Protein AF-A0A6H1ZY19-F1 (afdb_monomer)

Nearest PDB structures (foldseek):
  5me8-assembly1_B  TM=3.825E-01  e=5.882E+00  Homo sapiens
  8aku-assembly1_0  TM=2.563E-01  e=3.081E+00  Synechocystis sp. PCC 6803

Solvent-accessible surface area (backbone atoms only — not comparable to full-atom values): 7178 Å² total; per-residue (Å²): 122,68,69,66,56,52,51,56,53,52,51,54,50,52,49,52,53,50,48,57,52,29,50,58,49,22,52,53,47,52,50,50,55,58,72,64,64,77,73,72,78,91,58,53,74,72,55,44,51,64,64,46,46,61,50,52,49,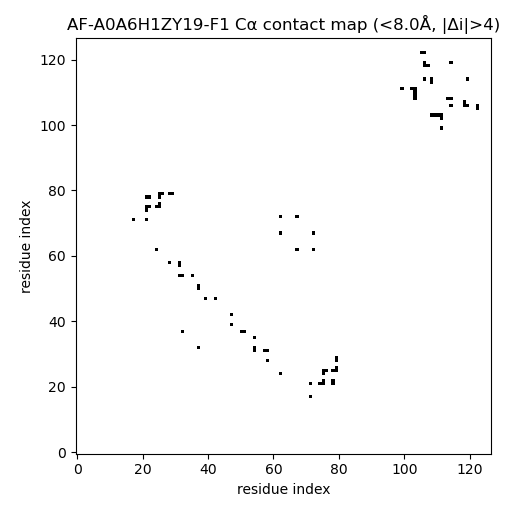52,49,52,48,52,44,59,76,70,66,58,50,73,68,50,48,55,51,18,50,51,52,40,50,53,52,52,51,52,53,50,49,53,52,51,53,53,51,49,51,52,48,52,53,49,50,16,62,69,50,72,38,99,44,70,89,67,68,45,73,67,39,51,50,56,56,65,74,75,108

Mean predicted aligned error: 10.55 Å

pLDDT: mean 83.46, std 9.25, range [50.84, 95.12]

Radius of gyration: 24.4 Å; Cα contacts (8 Å, |Δi|>4): 45; chains: 1; bounding box: 51×48×62 Å

Structure (mmCIF, N/CA/C/O backbone):
data_AF-A0A6H1ZY19-F1
#
_entry.id   AF-A0A6H1ZY19-F1
#
loop_
_atom_site.group_PDB
_atom_site.id
_atom_site.type_symbol
_atom_site.label_atom_id
_atom_site.label_alt_id
_atom_site.label_comp_id
_atom_site.label_asym_id
_atom_site.label_entity_id
_atom_site.label_seq_id
_atom_site.pdbx_PDB_ins_code
_atom_site.Cartn_x
_atom_site.Cartn_y
_atom_site.Cartn_z
_atom_site.occupancy
_atom_site.B_iso_or_equiv
_atom_site.auth_seq_id
_atom_site.auth_comp_id
_atom_site.auth_asym_id
_atom_site.auth_atom_id
_atom_site.pdbx_PDB_model_num
ATOM 1 N N . MET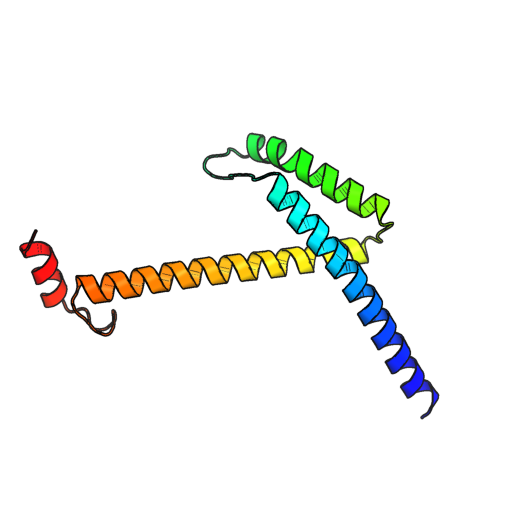 A 1 1 ? -20.012 -28.611 25.587 1.00 53.38 1 MET A N 1
ATOM 2 C CA . MET A 1 1 ? -19.609 -28.283 24.193 1.00 53.38 1 MET A CA 1
ATOM 3 C C . MET A 1 1 ? -20.359 -27.103 23.546 1.00 53.38 1 MET A C 1
ATOM 5 O O . MET A 1 1 ? -19.882 -26.618 22.527 1.00 53.38 1 MET A O 1
ATOM 9 N N . SER A 1 2 ? -21.474 -26.599 24.101 1.00 57.50 2 SER A N 1
ATOM 10 C CA . SER A 1 2 ? -22.255 -25.493 23.498 1.00 57.50 2 SER A CA 1
ATOM 11 C C . SER A 1 2 ? -21.608 -24.098 23.658 1.00 57.50 2 SER A C 1
ATOM 13 O O . SER A 1 2 ? -21.538 -23.324 22.707 1.00 57.50 2 SER A O 1
ATOM 15 N N . IL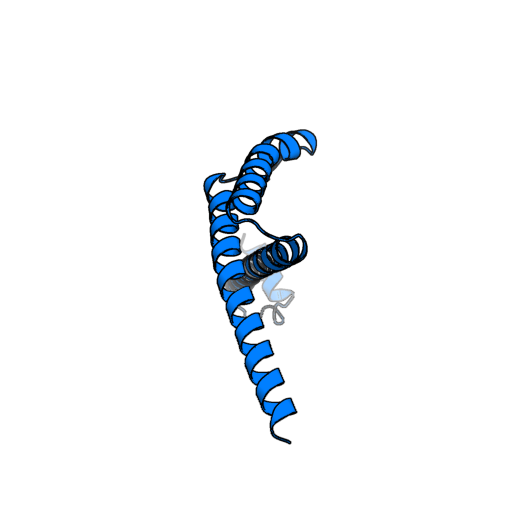E A 1 3 ? -21.012 -23.813 24.821 1.00 61.06 3 ILE A N 1
ATOM 16 C CA . ILE A 1 3 ? -20.443 -22.489 25.154 1.00 61.06 3 ILE A CA 1
ATOM 17 C C . ILE A 1 3 ? -19.227 -22.137 24.273 1.00 61.06 3 ILE A C 1
ATOM 19 O O . ILE A 1 3 ? -19.112 -21.026 23.764 1.00 61.06 3 ILE A O 1
ATOM 23 N N . ILE A 1 4 ? -18.356 -23.116 24.004 1.00 62.88 4 ILE A N 1
ATOM 24 C CA . ILE A 1 4 ? -17.133 -22.928 23.201 1.00 62.88 4 ILE A CA 1
ATOM 25 C C . ILE A 1 4 ? -17.464 -22.620 21.728 1.00 62.88 4 ILE A C 1
ATOM 27 O O . ILE A 1 4 ? -16.775 -21.826 21.087 1.00 62.88 4 ILE A O 1
ATOM 31 N N . LYS A 1 5 ? -18.535 -23.212 21.179 1.00 62.59 5 LYS A N 1
ATOM 32 C CA . LYS A 1 5 ? -18.974 -22.941 19.798 1.00 62.59 5 LYS A CA 1
ATOM 33 C C . LYS A 1 5 ? -19.579 -21.539 19.651 1.00 62.59 5 LYS A C 1
ATOM 35 O O . LYS A 1 5 ? -19.366 -20.904 18.619 1.00 62.59 5 LYS A O 1
ATOM 40 N N . ASN A 1 6 ? -20.267 -21.042 20.679 1.00 62.91 6 ASN A N 1
ATOM 41 C CA . ASN A 1 6 ? -20.845 -19.697 20.671 1.00 62.91 6 ASN A CA 1
ATOM 42 C C . ASN A 1 6 ? -19.773 -18.599 20.767 1.00 62.91 6 ASN A C 1
ATOM 44 O O . ASN A 1 6 ? -19.852 -17.631 20.011 1.00 62.91 6 ASN A O 1
ATOM 48 N N . ASN A 1 7 ? -18.725 -18.790 21.579 1.00 64.75 7 ASN A N 1
ATOM 49 C CA . ASN A 1 7 ? -17.607 -17.837 21.660 1.00 64.75 7 ASN A CA 1
ATOM 50 C C . ASN A 1 7 ? -16.842 -17.706 20.336 1.00 64.75 7 ASN A C 1
ATOM 52 O O . ASN A 1 7 ? -16.645 -16.593 19.857 1.00 64.75 7 ASN A O 1
ATOM 56 N N . LYS A 1 8 ? -16.522 -18.822 19.664 1.00 69.75 8 LYS A N 1
ATOM 57 C CA . LYS A 1 8 ? -15.834 -18.780 18.357 1.00 69.75 8 LYS A CA 1
ATOM 58 C C . LYS A 1 8 ? -16.627 -18.039 17.275 1.00 69.75 8 LYS A C 1
ATOM 60 O O . LYS A 1 8 ? -16.046 -17.414 16.389 1.00 69.75 8 LYS A O 1
ATOM 65 N N . LYS A 1 9 ? -17.961 -18.121 17.307 1.00 70.19 9 LYS A N 1
ATOM 66 C CA . LYS A 1 9 ? -18.827 -17.423 16.343 1.00 70.19 9 LYS A CA 1
ATOM 67 C C . LYS A 1 9 ? -18.897 -15.920 16.636 1.00 70.19 9 LYS A C 1
ATOM 69 O O . LYS A 1 9 ? -18.866 -15.129 15.697 1.00 70.19 9 LYS A O 1
ATOM 74 N N . ALA A 1 10 ? -18.950 -15.536 17.912 1.00 66.31 10 ALA A N 1
ATOM 75 C CA . ALA A 1 10 ? -18.918 -14.139 18.338 1.00 66.31 10 ALA A CA 1
ATOM 76 C C . ALA A 1 10 ? -17.574 -13.469 18.004 1.00 66.31 10 ALA A C 1
ATOM 78 O O . ALA A 1 10 ? -17.569 -12.403 17.394 1.00 66.31 10 ALA A O 1
ATOM 79 N N . GLU A 1 11 ? -16.451 -14.134 18.287 1.00 68.25 11 GLU A N 1
ATOM 80 C CA . GLU A 1 11 ? -15.109 -13.657 17.924 1.00 68.25 11 GLU A CA 1
ATOM 81 C C . GLU A 1 11 ? -14.981 -13.431 16.416 1.00 68.25 11 GLU A C 1
ATOM 83 O O . GLU A 1 11 ? -14.612 -12.344 15.984 1.00 68.25 11 GLU A O 1
ATOM 88 N N . LYS A 1 12 ? -15.385 -14.410 15.596 1.00 76.19 12 LYS A N 1
ATOM 89 C CA . LYS A 1 12 ? -15.322 -14.294 14.131 1.00 76.19 12 LYS A CA 1
ATOM 90 C C . LYS A 1 12 ? -16.160 -13.128 13.592 1.00 76.19 12 LYS A C 1
ATOM 92 O O . LYS A 1 12 ? -15.778 -12.502 12.605 1.00 76.19 12 LYS A O 1
ATOM 97 N N . ASN A 1 13 ? -17.300 -12.836 14.217 1.00 75.69 13 ASN A N 1
ATOM 98 C CA . ASN A 1 13 ? -18.144 -11.706 13.834 1.00 75.69 13 ASN A CA 1
ATOM 99 C C . ASN A 1 13 ? -17.520 -10.362 14.234 1.00 75.69 13 ASN A C 1
ATOM 101 O O . ASN A 1 13 ? -17.570 -9.421 13.446 1.00 75.69 13 ASN A O 1
ATOM 105 N N . LEU A 1 14 ? -16.896 -10.287 15.412 1.00 74.25 14 LEU A N 1
ATOM 106 C CA . LEU A 1 14 ? -16.165 -9.102 15.866 1.00 74.25 14 LEU A CA 1
ATOM 107 C C . LEU A 1 14 ? -14.956 -8.813 14.972 1.00 74.25 14 LEU A C 1
ATOM 109 O O . LEU A 1 14 ? -14.747 -7.664 14.589 1.00 74.25 14 LEU A O 1
ATOM 113 N N . THR A 1 15 ? -14.211 -9.848 14.568 1.00 78.31 15 THR A N 1
ATOM 114 C CA . THR A 1 15 ? -13.105 -9.703 13.613 1.00 78.31 15 THR A CA 1
ATOM 115 C C . THR A 1 15 ? -13.609 -9.163 12.280 1.00 78.31 15 THR A C 1
ATOM 117 O O . THR A 1 15 ? -13.130 -8.132 11.835 1.00 78.31 15 THR A O 1
ATOM 120 N N . LYS A 1 16 ? -14.660 -9.755 11.697 1.00 83.12 16 LYS A N 1
ATOM 121 C CA . LYS A 1 16 ? -15.237 -9.267 10.432 1.00 83.12 16 LYS A CA 1
ATOM 122 C C . LYS A 1 16 ? -15.742 -7.825 10.506 1.00 83.12 16 LYS A C 1
ATOM 124 O O . LYS A 1 16 ? -15.610 -7.083 9.537 1.00 83.12 16 LYS A O 1
ATOM 129 N N . ALA A 1 17 ? -16.348 -7.434 11.626 1.00 80.75 17 ALA A N 1
ATOM 130 C CA . ALA A 1 17 ? -16.816 -6.066 11.825 1.00 80.75 17 ALA A CA 1
ATOM 131 C C . ALA A 1 17 ? -15.643 -5.077 11.903 1.00 80.75 17 ALA A C 1
ATOM 133 O O . ALA A 1 17 ? -15.692 -4.018 11.276 1.00 80.75 17 ALA A O 1
ATOM 134 N N . ARG A 1 18 ? -14.573 -5.447 12.619 1.00 80.50 18 ARG A N 1
ATOM 135 C CA . ARG A 1 18 ? -13.332 -4.669 12.680 1.00 80.50 18 ARG A CA 1
ATOM 136 C C . ARG A 1 18 ? -12.675 -4.564 11.307 1.00 80.50 18 ARG A C 1
ATOM 138 O O . ARG A 1 18 ? -12.308 -3.462 10.915 1.00 80.50 18 ARG A O 1
ATOM 145 N N . ASP A 1 19 ? -12.577 -5.672 10.578 1.00 85.38 19 ASP A N 1
ATOM 146 C CA . ASP A 1 19 ? -11.945 -5.723 9.260 1.00 85.38 19 ASP A CA 1
ATOM 147 C C . ASP A 1 19 ? -12.693 -4.813 8.282 1.00 85.38 19 ASP A C 1
ATOM 149 O O . ASP A 1 19 ? -12.087 -3.922 7.701 1.00 85.38 19 ASP A O 1
ATOM 153 N N . LYS A 1 20 ? -14.028 -4.921 8.208 1.00 88.12 20 LYS A N 1
ATOM 154 C CA . LYS A 1 20 ? -14.854 -4.060 7.346 1.00 88.12 20 LYS A CA 1
ATOM 155 C C . LYS A 1 20 ? -14.716 -2.572 7.690 1.00 88.12 20 LYS A C 1
ATOM 157 O O . LYS A 1 20 ? -14.677 -1.728 6.796 1.00 88.12 20 LYS A O 1
ATOM 162 N N . LYS A 1 21 ? -14.653 -2.236 8.984 1.00 88.44 21 LYS A N 1
ATOM 163 C CA . LYS A 1 21 ? -14.442 -0.854 9.442 1.00 88.44 21 LYS A CA 1
ATOM 164 C C . LYS A 1 21 ? -13.067 -0.341 9.004 1.00 88.44 21 LYS A C 1
ATOM 166 O O . LYS A 1 21 ? -12.978 0.732 8.415 1.00 88.44 21 LYS A O 1
ATOM 171 N N . CYS A 1 22 ? -12.013 -1.105 9.278 1.00 89.12 22 CYS A N 1
ATOM 172 C CA . CYS A 1 22 ? -10.636 -0.705 8.987 1.00 89.12 22 CYS A CA 1
ATOM 173 C C . CYS A 1 22 ? -10.334 -0.697 7.484 1.00 89.12 22 CYS A C 1
ATOM 175 O O . CYS A 1 22 ? -9.566 0.143 7.036 1.00 89.12 22 CYS A O 1
ATOM 177 N N . GLU A 1 23 ? -10.975 -1.562 6.698 1.00 90.75 23 GLU A N 1
ATOM 178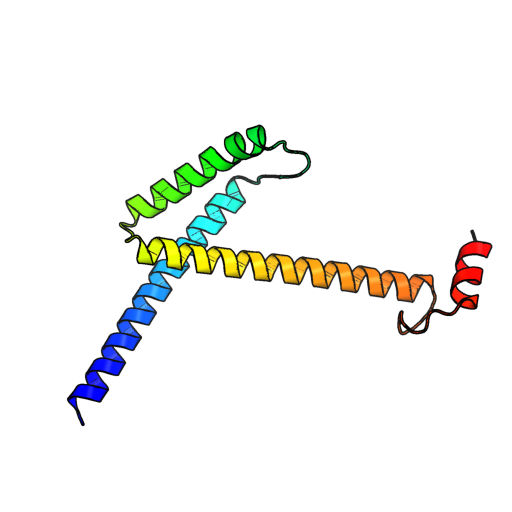 C CA . GLU A 1 23 ? -10.891 -1.564 5.236 1.00 90.75 23 GLU A CA 1
ATOM 179 C C . GLU A 1 23 ? -11.437 -0.258 4.646 1.00 90.75 23 GLU A C 1
ATOM 181 O O . GLU A 1 23 ? -10.750 0.395 3.864 1.00 90.75 23 GLU A O 1
ATOM 186 N N . SER A 1 24 ? -12.626 0.179 5.081 1.00 91.81 24 SER A N 1
ATOM 187 C CA . SER A 1 24 ? -13.198 1.467 4.657 1.00 91.81 24 SER A CA 1
ATOM 188 C C . SER A 1 24 ? -12.265 2.633 4.991 1.00 91.81 24 SER A C 1
ATOM 190 O O . SER A 1 24 ? -12.079 3.539 4.186 1.00 91.81 24 SER A O 1
ATOM 192 N N . ILE A 1 25 ? -11.647 2.603 6.172 1.00 93.38 25 ILE A N 1
ATOM 193 C CA . ILE A 1 25 ? -10.719 3.651 6.607 1.00 93.38 25 ILE A CA 1
ATOM 194 C C . ILE A 1 25 ? -9.428 3.607 5.793 1.00 93.38 25 ILE A C 1
ATOM 196 O O . ILE A 1 25 ? -8.941 4.652 5.374 1.00 93.38 25 ILE A O 1
ATOM 200 N N . ALA A 1 26 ? -8.883 2.419 5.536 1.00 93.19 26 ALA A N 1
ATOM 201 C CA . ALA A 1 26 ? -7.702 2.248 4.702 1.00 93.19 26 ALA A CA 1
ATOM 202 C C . ALA A 1 26 ? -7.942 2.784 3.282 1.00 93.19 26 ALA A C 1
ATOM 204 O O . ALA A 1 26 ? -7.087 3.483 2.742 1.00 93.19 26 ALA A O 1
ATOM 205 N N . GLN A 1 27 ? -9.123 2.542 2.706 1.00 93.50 27 GLN A N 1
ATOM 206 C CA . GLN A 1 27 ? -9.518 3.123 1.420 1.00 93.50 27 GLN A CA 1
ATOM 207 C C . GLN A 1 27 ? -9.559 4.656 1.471 1.00 93.50 27 GLN A C 1
ATOM 209 O O . GLN A 1 27 ? -9.013 5.309 0.582 1.00 93.50 27 GLN A O 1
ATOM 214 N N . GLU A 1 28 ? -10.152 5.245 2.514 1.00 94.56 28 GLU A N 1
ATOM 215 C CA . GLU A 1 28 ? -10.172 6.703 2.705 1.00 94.56 28 GLU A CA 1
ATOM 216 C C . GLU A 1 28 ? -8.745 7.275 2.845 1.00 94.56 28 GLU A C 1
ATOM 218 O O . GLU A 1 28 ? -8.431 8.294 2.229 1.00 94.56 28 GLU A O 1
ATOM 223 N N . ILE A 1 29 ? -7.848 6.590 3.564 1.00 93.50 29 ILE A N 1
ATOM 224 C CA . ILE A 1 29 ? -6.430 6.972 3.686 1.00 93.50 29 ILE A CA 1
ATOM 225 C C . ILE A 1 29 ? -5.729 6.937 2.323 1.00 93.50 29 ILE A C 1
ATOM 227 O O . ILE A 1 29 ? -5.047 7.896 1.963 1.00 93.50 29 ILE A O 1
ATOM 231 N N . ILE A 1 30 ? -5.914 5.871 1.540 1.00 91.94 30 ILE A N 1
ATOM 232 C CA . ILE A 1 30 ? -5.328 5.751 0.197 1.00 91.94 30 ILE A CA 1
ATOM 233 C C . ILE A 1 30 ? -5.824 6.883 -0.707 1.00 91.94 30 ILE A C 1
ATOM 235 O O . ILE A 1 30 ? -5.034 7.476 -1.438 1.00 91.94 30 ILE A O 1
ATOM 239 N N . GLN A 1 31 ? -7.109 7.238 -0.629 1.00 93.31 31 GLN A N 1
ATOM 240 C CA . GLN A 1 31 ? -7.647 8.371 -1.380 1.00 93.31 31 GLN A CA 1
ATOM 241 C C . GLN A 1 31 ? -7.022 9.703 -0.957 1.00 93.31 31 GLN A C 1
ATOM 243 O O . GLN A 1 31 ? -6.735 10.522 -1.826 1.00 93.31 31 GLN A O 1
ATOM 248 N N . ILE A 1 32 ? -6.796 9.934 0.341 1.00 93.19 32 ILE A N 1
ATOM 249 C CA . ILE A 1 32 ? -6.110 11.143 0.829 1.00 93.19 32 ILE A CA 1
ATOM 250 C C . ILE A 1 32 ? -4.699 11.225 0.233 1.00 93.19 32 ILE A C 1
ATOM 252 O O . ILE A 1 32 ? -4.329 12.267 -0.312 1.00 93.19 32 ILE A O 1
ATOM 256 N N . ILE A 1 33 ? -3.946 10.121 0.276 1.00 89.50 33 ILE A N 1
ATOM 257 C CA . ILE A 1 33 ? -2.595 10.033 -0.299 1.00 89.50 33 ILE A CA 1
ATOM 258 C C . ILE A 1 33 ? -2.637 10.327 -1.806 1.00 89.50 33 ILE A C 1
ATOM 260 O O . ILE A 1 33 ? -1.880 11.166 -2.291 1.00 89.50 33 ILE A O 1
ATOM 264 N N . ALA A 1 34 ? -3.555 9.693 -2.538 1.00 88.56 34 ALA A N 1
ATOM 265 C CA . ALA A 1 34 ? -3.680 9.856 -3.985 1.00 88.56 34 ALA A CA 1
ATOM 266 C C . ALA A 1 34 ? -4.059 11.290 -4.396 1.00 88.56 34 ALA A C 1
ATOM 268 O O . ALA A 1 34 ? -3.508 11.816 -5.358 1.00 88.56 34 ALA A O 1
ATOM 269 N N . ARG A 1 35 ? -4.959 11.955 -3.655 1.00 92.06 35 ARG A N 1
ATOM 270 C CA . ARG A 1 35 ? -5.385 13.340 -3.944 1.00 92.06 35 ARG A CA 1
ATOM 271 C C . ARG A 1 35 ? -4.251 14.349 -3.834 1.00 92.06 35 ARG A C 1
ATOM 273 O O . ARG A 1 35 ? -4.259 15.338 -4.558 1.00 92.06 35 ARG A O 1
ATOM 280 N N . HIS A 1 36 ? -3.300 14.111 -2.936 1.00 87.50 36 HIS A N 1
ATOM 281 C CA . HIS A 1 36 ? -2.165 15.012 -2.763 1.00 87.50 36 HIS A CA 1
ATOM 282 C C . HIS A 1 36 ? -1.124 14.876 -3.878 1.00 87.50 36 HIS A C 1
ATOM 284 O O . HIS A 1 36 ? -0.276 15.755 -3.991 1.00 87.50 36 HIS A O 1
ATOM 290 N N . ASN A 1 37 ? -1.202 13.814 -4.695 1.00 80.88 37 ASN A N 1
ATOM 291 C CA . ASN A 1 37 ? -0.371 13.584 -5.879 1.00 80.88 37 ASN A CA 1
ATOM 292 C C . ASN A 1 37 ? 1.108 13.952 -5.659 1.00 80.88 37 ASN A C 1
ATOM 294 O O . ASN A 1 37 ? 1.700 14.723 -6.416 1.00 80.88 37 ASN A O 1
ATOM 298 N N . ILE A 1 38 ? 1.675 13.453 -4.560 1.00 82.25 38 ILE A N 1
ATOM 299 C CA . ILE A 1 38 ? 3.049 13.763 -4.175 1.00 82.25 38 ILE A CA 1
ATOM 300 C C . ILE A 1 38 ? 3.985 13.064 -5.155 1.00 82.25 38 ILE A C 1
ATOM 302 O O . ILE A 1 38 ? 3.998 11.836 -5.217 1.00 82.25 38 ILE A O 1
ATOM 306 N N . ASP A 1 39 ? 4.784 13.841 -5.885 1.00 80.69 39 ASP A N 1
ATOM 307 C CA . ASP A 1 39 ? 5.903 13.319 -6.664 1.00 80.69 39 ASP A CA 1
ATOM 308 C C . ASP A 1 39 ? 7.178 13.383 -5.812 1.00 80.69 39 ASP A C 1
ATOM 310 O O . ASP A 1 39 ? 7.744 14.461 -5.649 1.00 80.69 39 ASP A O 1
ATOM 314 N N . PRO A 1 40 ? 7.651 12.264 -5.239 1.00 74.69 40 PRO A N 1
ATOM 315 C CA . PRO A 1 40 ? 8.840 12.276 -4.397 1.00 74.69 40 PRO A CA 1
ATOM 316 C C . PRO A 1 40 ? 10.141 12.475 -5.193 1.00 74.69 40 PRO A C 1
ATOM 318 O O . PRO A 1 40 ? 11.214 12.530 -4.587 1.00 74.69 40 PRO A O 1
ATOM 321 N N . LYS A 1 41 ? 10.098 12.547 -6.533 1.00 78.81 41 LYS A N 1
ATOM 322 C CA . LYS A 1 41 ? 11.307 12.686 -7.350 1.00 78.81 41 LYS A CA 1
ATOM 323 C C . LYS A 1 41 ? 12.055 13.967 -6.984 1.00 78.81 41 LYS A C 1
ATOM 325 O O . LYS A 1 41 ? 11.533 15.071 -7.083 1.00 78.81 41 LYS A O 1
ATOM 330 N N . ASN A 1 42 ? 13.324 13.798 -6.616 1.00 70.44 42 ASN A N 1
ATOM 331 C CA . ASN A 1 42 ? 14.279 14.872 -6.332 1.00 70.44 42 ASN A CA 1
ATOM 332 C C . ASN A 1 42 ? 13.933 15.777 -5.130 1.00 70.44 42 ASN A C 1
ATOM 334 O O . ASN A 1 42 ? 14.479 16.874 -5.028 1.00 70.44 42 ASN A O 1
ATOM 338 N N . MET A 1 43 ? 13.078 15.334 -4.200 1.00 84.75 43 MET A N 1
ATOM 339 C CA . MET A 1 43 ? 12.846 16.064 -2.947 1.00 84.75 43 MET A CA 1
ATOM 340 C C . MET A 1 43 ? 13.961 15.794 -1.930 1.00 84.75 43 MET A C 1
ATOM 342 O O . MET A 1 43 ? 14.331 14.645 -1.681 1.00 84.75 43 MET A O 1
ATOM 346 N N . ASN A 1 44 ? 14.471 16.853 -1.297 1.00 86.12 44 ASN A N 1
ATOM 347 C CA . ASN A 1 44 ? 15.305 16.713 -0.103 1.00 86.12 44 ASN A CA 1
ATOM 348 C C . ASN A 1 44 ? 14.435 16.325 1.117 1.00 86.12 44 ASN A C 1
ATOM 350 O O . ASN A 1 44 ? 13.202 16.345 1.063 1.00 86.12 44 ASN A O 1
ATOM 354 N N . HIS A 1 45 ? 15.075 15.947 2.226 1.00 81.62 45 HIS A N 1
ATOM 355 C CA . HIS A 1 45 ? 14.370 15.484 3.426 1.00 81.62 45 HIS A CA 1
ATOM 356 C C . HIS A 1 45 ? 13.415 16.541 4.014 1.00 81.62 45 HIS A C 1
ATOM 358 O O . HIS A 1 45 ? 12.289 16.212 4.391 1.00 81.62 45 HIS A O 1
ATOM 364 N N . ASP A 1 46 ? 13.826 17.810 4.037 1.00 83.94 46 ASP A N 1
ATOM 365 C CA . ASP A 1 46 ? 13.027 18.903 4.601 1.00 83.94 46 ASP A CA 1
ATOM 366 C C . ASP A 1 46 ? 11.786 19.210 3.755 1.00 83.94 46 ASP A C 1
ATOM 368 O O . ASP A 1 46 ? 10.710 19.500 4.285 1.00 83.94 46 ASP A O 1
ATOM 372 N N . ASP A 1 47 ? 11.906 19.108 2.434 1.00 82.31 47 ASP A N 1
ATOM 373 C CA . ASP A 1 47 ? 10.801 19.317 1.507 1.00 82.31 47 ASP A CA 1
ATOM 374 C C . ASP A 1 47 ? 9.835 18.131 1.523 1.00 82.31 47 ASP A C 1
ATOM 376 O O . ASP A 1 47 ? 8.621 18.342 1.482 1.00 82.31 47 ASP A O 1
ATOM 380 N N . MET A 1 48 ? 10.328 16.905 1.737 1.00 81.75 48 MET A N 1
ATOM 381 C CA . MET A 1 48 ? 9.451 15.768 2.025 1.00 81.75 48 MET A CA 1
ATOM 382 C C . MET A 1 48 ? 8.585 16.029 3.264 1.00 81.75 48 MET A C 1
ATOM 384 O O . MET A 1 48 ? 7.367 15.866 3.199 1.00 81.75 48 MET A O 1
ATOM 388 N N . LEU A 1 49 ? 9.158 16.490 4.379 1.00 82.44 49 LEU A N 1
ATOM 389 C CA . LEU A 1 49 ? 8.381 16.761 5.598 1.00 82.44 49 LEU A CA 1
ATOM 390 C C . LEU A 1 49 ? 7.289 17.819 5.377 1.00 82.44 49 LEU A C 1
ATOM 392 O O . LEU A 1 49 ? 6.168 17.669 5.871 1.00 82.44 49 LEU A O 1
ATOM 396 N N . LYS A 1 50 ? 7.582 18.867 4.600 1.00 84.00 50 LYS A N 1
ATOM 397 C CA . LYS A 1 50 ? 6.599 19.907 4.261 1.00 84.00 50 LYS A CA 1
ATOM 398 C C . LYS A 1 50 ? 5.464 19.374 3.392 1.00 84.00 50 LYS A C 1
ATOM 400 O O . LYS A 1 50 ? 4.321 19.773 3.598 1.00 84.00 50 LYS A O 1
ATOM 405 N N . VAL A 1 51 ? 5.767 18.486 2.448 1.00 84.75 51 VAL A N 1
ATOM 406 C CA . VAL A 1 51 ? 4.792 17.946 1.491 1.00 84.75 51 VAL A CA 1
ATOM 407 C C . VAL A 1 51 ? 3.934 16.838 2.114 1.00 84.75 51 VAL A C 1
ATOM 409 O O . VAL A 1 51 ? 2.725 16.797 1.891 1.00 84.75 51 VAL A O 1
ATOM 412 N N . TYR A 1 52 ? 4.509 15.991 2.972 1.00 86.81 52 TYR A N 1
ATOM 413 C CA . TYR A 1 52 ? 3.767 14.944 3.686 1.00 86.81 52 TYR A CA 1
ATOM 414 C C . TYR A 1 52 ? 3.015 15.455 4.921 1.00 86.81 52 TYR A C 1
ATOM 416 O O . TYR A 1 52 ? 2.032 14.839 5.336 1.00 86.81 52 TYR A O 1
ATOM 424 N N . GLY A 1 53 ? 3.420 16.588 5.503 1.00 87.94 53 GLY A N 1
ATOM 425 C CA . GLY A 1 53 ? 2.757 17.179 6.668 1.00 87.94 53 GLY A CA 1
ATOM 426 C C . GLY A 1 53 ? 1.240 17.388 6.493 1.00 87.94 53 GLY A C 1
ATOM 427 O O . GLY A 1 53 ? 0.476 16.972 7.369 1.00 87.94 53 GLY A O 1
ATOM 428 N N . PRO A 1 54 ? 0.766 17.999 5.389 1.00 90.44 54 PRO A N 1
ATOM 429 C CA . PRO A 1 54 ? -0.659 18.121 5.073 1.00 90.44 54 PRO A CA 1
ATOM 430 C C . PRO A 1 54 ? -1.384 16.773 4.979 1.00 90.44 54 PRO A C 1
ATOM 432 O O . PRO A 1 54 ? -2.414 16.597 5.632 1.00 90.44 54 PRO A O 1
ATOM 435 N N . VAL A 1 55 ? -0.799 15.793 4.279 1.00 91.94 55 VAL A N 1
ATOM 436 C CA . VAL A 1 55 ? -1.352 14.431 4.157 1.00 91.94 55 VAL A CA 1
ATOM 437 C C . VAL A 1 55 ? -1.540 13.806 5.534 1.00 91.94 55 VAL A C 1
ATOM 439 O O . VAL A 1 55 ? -2.613 13.306 5.869 1.00 91.94 55 VAL A O 1
ATOM 442 N N . GLN A 1 56 ? -0.503 13.873 6.370 1.00 90.38 56 GLN A N 1
ATOM 443 C CA . GLN A 1 56 ? -0.532 13.301 7.709 1.00 90.38 56 GLN A CA 1
ATOM 444 C C . GLN A 1 56 ? -1.576 13.992 8.595 1.00 90.38 56 GLN A C 1
ATOM 446 O O . GLN A 1 56 ? -2.242 13.331 9.393 1.00 90.38 56 GLN A O 1
ATOM 451 N N . LYS A 1 57 ? -1.768 15.309 8.450 1.00 93.50 57 LYS A N 1
ATOM 452 C CA . LYS A 1 57 ? -2.821 16.047 9.164 1.00 93.50 57 LYS A CA 1
ATOM 453 C C . LYS A 1 57 ? -4.219 15.585 8.759 1.00 93.50 57 LYS A C 1
ATOM 455 O O . LYS A 1 57 ? -5.048 15.393 9.647 1.00 93.50 57 LYS A O 1
ATOM 460 N N . GLU A 1 58 ? -4.479 15.378 7.471 1.00 94.81 58 GLU A N 1
ATOM 461 C CA . GLU A 1 58 ? -5.773 14.872 6.998 1.00 94.81 58 GLU A CA 1
ATOM 462 C C . GLU A 1 58 ? -6.042 13.443 7.467 1.00 94.81 58 GLU A C 1
ATOM 464 O O . GLU A 1 58 ? -7.125 13.163 7.980 1.00 94.81 58 GLU A O 1
ATOM 469 N N . ILE A 1 59 ? -5.042 12.563 7.390 1.00 93.62 59 ILE A N 1
ATOM 470 C CA . ILE A 1 59 ? -5.150 11.193 7.906 1.00 93.62 59 ILE A CA 1
ATOM 471 C C . ILE A 1 59 ? -5.439 11.211 9.413 1.00 93.62 59 ILE A C 1
ATOM 473 O O . ILE A 1 59 ? -6.358 10.540 9.881 1.00 93.62 59 ILE A O 1
ATOM 477 N N . ASN A 1 60 ? -4.715 12.026 10.184 1.00 92.69 60 ASN A N 1
ATOM 478 C CA . ASN A 1 60 ? -4.945 12.159 11.622 1.00 92.69 60 ASN A CA 1
ATOM 479 C C . ASN A 1 60 ? -6.343 12.705 11.940 1.00 92.69 60 ASN A C 1
ATOM 481 O O . ASN A 1 60 ? -6.963 12.282 12.918 1.00 92.69 60 ASN A O 1
ATOM 485 N N . LYS A 1 61 ? -6.845 13.649 11.136 1.00 95.12 61 LYS A N 1
ATOM 486 C CA . LYS A 1 61 ? -8.202 14.185 11.265 1.00 95.12 61 LYS A CA 1
ATOM 487 C C . LYS A 1 61 ? -9.239 13.090 11.013 1.00 95.12 61 LYS A C 1
ATOM 489 O O . LYS A 1 61 ? -10.086 12.875 11.873 1.00 95.12 61 LYS A O 1
ATOM 494 N N . LEU A 1 62 ? -9.096 12.340 9.921 1.00 94.19 62 LEU A N 1
ATOM 495 C CA . LEU A 1 62 ? -9.945 11.194 9.595 1.00 94.19 62 LEU A CA 1
ATOM 496 C C . LEU A 1 62 ? -9.972 10.169 10.741 1.00 94.19 62 LEU A C 1
ATOM 498 O O . LEU A 1 62 ? -11.040 9.743 11.176 1.00 94.19 62 LEU A O 1
ATOM 502 N N . MET A 1 63 ? -8.806 9.796 11.273 1.00 91.69 63 MET A N 1
ATOM 503 C CA . MET A 1 63 ? -8.715 8.810 12.355 1.00 91.69 63 MET A CA 1
ATOM 504 C C . MET A 1 63 ? -9.422 9.272 13.636 1.00 91.69 63 MET A C 1
ATOM 506 O O . MET A 1 63 ? -10.080 8.469 14.304 1.00 91.69 63 MET A O 1
ATOM 510 N N . LYS A 1 64 ? -9.323 10.568 13.962 1.00 92.94 64 LYS A N 1
ATOM 511 C CA . LYS A 1 64 ? -10.027 11.179 15.098 1.00 92.94 64 LYS A CA 1
ATOM 512 C C . LYS A 1 64 ? -11.535 11.243 14.870 1.00 92.94 64 LYS A C 1
ATOM 514 O O . LYS A 1 64 ? -12.287 10.871 15.763 1.00 92.94 64 LYS A O 1
ATOM 519 N N . GLU A 1 65 ? -11.978 11.662 13.686 1.00 94.19 65 GLU A N 1
ATOM 520 C CA . GLU A 1 65 ? -13.401 11.747 13.323 1.00 94.19 65 GLU A CA 1
ATOM 521 C C . GLU A 1 65 ? -14.088 10.378 13.354 1.00 94.19 65 GLU A C 1
ATOM 523 O O . GLU A 1 65 ? -15.236 10.263 13.779 1.00 94.19 65 GLU A O 1
ATOM 528 N N . LYS A 1 66 ? -13.372 9.318 12.967 1.00 90.88 66 LYS A N 1
ATOM 529 C CA . LYS A 1 66 ? -13.867 7.933 13.008 1.00 90.88 66 LYS A CA 1
ATOM 530 C C . LYS A 1 66 ? -13.737 7.284 14.393 1.00 90.88 66 LYS A C 1
ATOM 532 O O . LYS A 1 66 ? -14.106 6.117 14.545 1.00 90.88 66 LYS A O 1
ATOM 537 N N . GLY A 1 67 ? -13.211 8.008 15.387 1.00 91.12 67 GLY A N 1
ATOM 538 C CA . GLY A 1 67 ? -13.080 7.548 16.769 1.00 91.12 67 GLY A CA 1
ATOM 539 C C . GLY A 1 67 ? -12.252 6.270 16.902 1.00 91.12 67 GLY A C 1
ATOM 540 O O . GLY A 1 67 ? -12.665 5.344 17.600 1.00 91.12 67 GLY A O 1
ATOM 541 N N . LEU A 1 68 ? -11.134 6.173 16.178 1.00 90.19 68 LEU A N 1
ATOM 542 C CA . LEU A 1 68 ? -10.325 4.956 16.168 1.00 90.19 68 LEU A CA 1
ATOM 543 C C . LEU A 1 68 ? -9.498 4.801 17.439 1.00 90.19 68 LEU A C 1
ATOM 545 O O . LEU A 1 68 ? -8.868 5.739 17.927 1.00 90.19 68 LEU A O 1
ATOM 549 N N . THR A 1 69 ? -9.436 3.568 17.925 1.00 91.38 69 THR A N 1
ATOM 550 C CA . THR A 1 69 ? -8.452 3.158 18.926 1.00 91.38 69 THR A CA 1
ATOM 551 C C . THR A 1 69 ? -7.064 3.027 18.295 1.00 91.38 69 THR A C 1
ATOM 553 O O . THR A 1 69 ? -6.930 2.809 17.091 1.00 91.38 69 THR A O 1
ATOM 556 N N . ILE A 1 70 ? -6.008 3.069 19.114 1.00 88.94 70 ILE A N 1
ATOM 557 C CA . ILE A 1 70 ? -4.620 2.867 18.652 1.00 88.94 70 ILE A CA 1
ATOM 558 C C . ILE A 1 70 ? -4.472 1.535 17.895 1.00 88.94 70 ILE A C 1
ATOM 560 O O . ILE A 1 70 ? -3.789 1.464 16.876 1.00 88.94 70 ILE A O 1
ATOM 564 N N . SER A 1 71 ? -5.152 0.479 18.354 1.00 88.81 71 SER A N 1
ATOM 565 C CA . SER A 1 71 ? -5.115 -0.825 17.688 1.00 88.81 71 SER A CA 1
ATOM 566 C C . SER A 1 71 ? -5.743 -0.786 16.293 1.00 88.81 71 SER A C 1
ATOM 568 O O . SER A 1 71 ? -5.187 -1.378 15.370 1.00 88.81 71 SER A O 1
ATOM 570 N N . GLU A 1 72 ? -6.868 -0.091 16.122 1.00 89.38 72 GLU A N 1
ATOM 571 C CA . GLU A 1 72 ? -7.527 0.051 14.818 1.00 89.38 72 GLU A CA 1
ATOM 572 C C . GLU A 1 72 ? -6.736 0.958 13.874 1.00 89.38 72 GLU A C 1
ATOM 574 O O . GLU A 1 72 ? -6.696 0.687 12.676 1.00 89.38 72 GLU A O 1
ATOM 579 N N . VAL A 1 73 ? -6.073 1.994 14.399 1.00 91.38 73 VAL A N 1
ATOM 580 C CA . VAL A 1 73 ? -5.147 2.835 13.626 1.00 91.38 73 VAL A CA 1
ATOM 581 C C . VAL A 1 73 ? -4.011 1.987 13.062 1.00 91.38 73 VAL A C 1
ATOM 583 O O . VAL A 1 73 ? -3.802 1.979 11.850 1.00 91.38 73 VAL A O 1
ATOM 586 N N . ASN A 1 74 ? -3.331 1.217 13.915 1.00 91.19 74 ASN A N 1
ATOM 587 C CA . ASN A 1 74 ? -2.227 0.355 13.493 1.00 91.19 74 ASN A CA 1
ATOM 588 C C . ASN A 1 74 ? -2.684 -0.696 12.477 1.00 91.19 74 ASN A C 1
ATOM 590 O O . ASN A 1 74 ? -2.004 -0.939 11.482 1.00 91.19 74 ASN A O 1
ATOM 594 N N . TYR A 1 75 ? -3.856 -1.295 12.698 1.00 91.56 75 TYR A N 1
ATOM 595 C CA . TYR A 1 75 ? -4.404 -2.277 11.771 1.00 91.56 75 TYR A CA 1
ATOM 596 C C . TYR A 1 75 ? -4.778 -1.641 10.425 1.00 91.56 75 TYR A C 1
ATOM 598 O O . TYR A 1 75 ? -4.372 -2.147 9.382 1.00 91.56 75 TYR A O 1
ATOM 606 N N . SER A 1 76 ? -5.451 -0.487 10.423 1.00 91.62 76 SER A N 1
ATOM 607 C CA . SER A 1 76 ? -5.775 0.241 9.187 1.00 91.62 76 SER A CA 1
ATOM 608 C C . SER A 1 76 ? -4.505 0.614 8.420 1.00 91.62 76 SER A C 1
ATOM 610 O O . SER A 1 76 ? -4.449 0.444 7.206 1.00 91.62 76 SER A O 1
ATOM 612 N N . TRP A 1 77 ? -3.451 1.040 9.124 1.00 92.00 77 TRP A N 1
ATOM 613 C CA . TRP A 1 77 ? -2.157 1.336 8.513 1.00 92.00 77 TRP A CA 1
ATOM 614 C C . TRP A 1 77 ? -1.498 0.103 7.884 1.00 92.00 77 TRP A C 1
ATOM 616 O O . TRP A 1 77 ? -1.005 0.189 6.763 1.00 92.00 77 TRP A O 1
ATOM 626 N N . SER A 1 78 ? -1.556 -1.061 8.543 1.00 91.56 78 SER A N 1
ATOM 627 C CA . SER A 1 78 ? -1.046 -2.311 7.955 1.00 91.56 78 SER A CA 1
ATOM 628 C C . SER A 1 78 ? -1.776 -2.705 6.668 1.00 91.56 78 SER A C 1
ATOM 630 O O . SER A 1 78 ? -1.146 -3.190 5.733 1.00 91.56 78 SER A O 1
ATOM 632 N N . VAL A 1 79 ? -3.085 -2.438 6.582 1.00 91.56 79 VAL A N 1
ATOM 633 C CA . VAL A 1 79 ? -3.867 -2.680 5.360 1.00 91.56 79 VAL A CA 1
ATOM 634 C C . VAL A 1 79 ? -3.419 -1.734 4.247 1.00 91.56 79 VAL A C 1
ATOM 636 O O . VAL A 1 79 ? -3.195 -2.178 3.125 1.00 91.56 79 VAL A O 1
ATOM 639 N N . VAL A 1 80 ? -3.226 -0.447 4.557 1.00 93.19 80 VAL A N 1
ATOM 640 C CA . VAL A 1 80 ? -2.701 0.538 3.595 1.00 93.19 80 VAL A CA 1
ATOM 641 C C . VAL A 1 80 ? -1.331 0.108 3.066 1.00 93.19 80 VAL A C 1
ATOM 643 O O . VAL A 1 80 ? -1.128 0.092 1.855 1.00 93.19 80 VAL A O 1
ATOM 646 N N . GLN A 1 81 ? -0.409 -0.284 3.949 1.00 90.94 81 GLN A N 1
ATOM 647 C CA . GLN A 1 81 ? 0.927 -0.742 3.556 1.00 90.94 81 GLN A CA 1
ATOM 648 C C . GLN A 1 81 ? 0.870 -1.975 2.652 1.00 90.94 81 GLN A C 1
ATOM 650 O O . GLN A 1 81 ? 1.494 -1.972 1.597 1.00 90.94 81 GLN A O 1
ATOM 655 N N . ALA A 1 82 ? 0.058 -2.976 3.003 1.00 89.88 82 ALA A N 1
ATOM 656 C CA . ALA A 1 82 ? -0.091 -4.179 2.189 1.00 89.88 82 ALA A CA 1
ATOM 657 C C . ALA A 1 82 ? -0.581 -3.863 0.765 1.00 89.88 82 ALA A C 1
ATOM 659 O O . ALA A 1 82 ? -0.087 -4.439 -0.202 1.00 89.88 82 ALA A O 1
ATOM 660 N N . VAL A 1 83 ? -1.521 -2.922 0.614 1.00 88.50 83 VAL A N 1
ATOM 661 C CA . VAL A 1 83 ? -1.991 -2.487 -0.711 1.00 88.50 83 VAL A CA 1
ATOM 662 C C . VAL A 1 83 ? -0.874 -1.794 -1.493 1.00 88.50 83 VAL A C 1
ATOM 664 O O . VAL A 1 83 ? -0.678 -2.097 -2.670 1.00 88.50 83 VAL A O 1
ATOM 667 N N . LEU A 1 84 ? -0.123 -0.893 -0.855 1.00 87.75 84 LEU A N 1
ATOM 668 C CA . LEU A 1 84 ? 0.993 -0.197 -1.502 1.00 87.75 84 LEU A CA 1
ATOM 669 C C . LEU A 1 84 ? 2.101 -1.166 -1.937 1.00 87.75 84 LEU A C 1
ATOM 671 O O . LEU A 1 84 ? 2.628 -1.028 -3.041 1.00 87.75 84 LEU A O 1
ATOM 675 N N . ASP A 1 85 ? 2.408 -2.171 -1.118 1.00 89.00 85 ASP A N 1
ATOM 676 C CA . ASP A 1 85 ? 3.390 -3.206 -1.440 1.00 89.00 85 ASP A CA 1
ATOM 677 C C . ASP A 1 85 ? 2.948 -4.047 -2.643 1.00 89.00 85 ASP A C 1
ATOM 679 O O . ASP A 1 85 ? 3.744 -4.291 -3.550 1.00 89.00 85 ASP A O 1
ATOM 683 N N . VAL A 1 86 ? 1.668 -4.432 -2.710 1.00 89.19 86 VAL A N 1
ATOM 684 C CA . VAL A 1 86 ? 1.115 -5.154 -3.868 1.00 89.19 86 VAL A CA 1
ATOM 685 C C . VAL A 1 86 ? 1.238 -4.321 -5.144 1.00 89.19 86 VAL A C 1
ATOM 687 O O . VAL A 1 86 ? 1.705 -4.827 -6.161 1.00 89.19 86 VAL A O 1
ATOM 690 N N . VAL A 1 87 ? 0.876 -3.036 -5.101 1.00 85.88 87 VAL A N 1
ATOM 691 C CA . VAL A 1 87 ? 0.980 -2.139 -6.266 1.00 85.88 87 VAL A CA 1
ATOM 692 C C . VAL A 1 87 ? 2.434 -1.960 -6.705 1.00 85.88 87 VAL A C 1
ATOM 694 O O . VAL A 1 87 ? 2.729 -1.990 -7.903 1.00 85.88 87 VAL A O 1
ATOM 697 N N . LYS A 1 88 ? 3.355 -1.807 -5.749 1.00 85.38 88 LYS A N 1
ATOM 698 C CA . LYS A 1 88 ? 4.791 -1.723 -6.022 1.00 85.38 88 LYS A CA 1
ATOM 699 C C . LYS A 1 88 ? 5.294 -2.992 -6.706 1.00 85.38 88 LYS A C 1
ATOM 701 O O . LYS A 1 88 ? 5.956 -2.887 -7.734 1.00 85.38 88 LYS A O 1
ATOM 706 N N . ASN A 1 89 ? 4.955 -4.166 -6.177 1.00 87.81 89 ASN A N 1
ATOM 707 C CA . ASN A 1 89 ? 5.395 -5.441 -6.739 1.00 87.81 89 ASN A CA 1
ATOM 708 C C . ASN A 1 89 ? 4.848 -5.644 -8.155 1.00 87.81 89 ASN A C 1
ATOM 710 O O . ASN A 1 89 ? 5.627 -5.923 -9.060 1.00 87.81 89 ASN A O 1
ATOM 714 N N . LEU A 1 90 ? 3.557 -5.377 -8.382 1.00 85.81 90 LEU A N 1
ATOM 715 C CA . LEU A 1 90 ? 2.953 -5.446 -9.718 1.00 85.81 90 LEU A CA 1
ATOM 716 C C . LEU A 1 90 ? 3.647 -4.515 -10.718 1.00 85.81 90 LEU A C 1
ATOM 718 O O . LEU A 1 90 ? 3.874 -4.889 -11.868 1.00 85.81 90 LEU A O 1
ATOM 722 N N . SER A 1 91 ? 3.999 -3.303 -10.284 1.00 82.69 91 SER A N 1
ATOM 723 C CA . SER A 1 91 ? 4.695 -2.330 -11.130 1.00 82.69 91 SER A CA 1
ATOM 724 C C . SER A 1 91 ? 6.108 -2.799 -11.483 1.00 82.69 91 SER A C 1
ATOM 726 O O . SER A 1 91 ? 6.506 -2.725 -12.642 1.00 82.69 91 SER A O 1
ATOM 728 N N . VAL A 1 92 ? 6.855 -3.312 -10.500 1.00 84.56 92 VAL A N 1
ATOM 729 C CA . VAL A 1 92 ? 8.213 -3.842 -10.698 1.00 84.56 92 VAL A CA 1
ATOM 730 C C . VAL A 1 92 ? 8.196 -5.059 -11.619 1.00 84.56 92 VAL A C 1
ATOM 732 O O . VAL A 1 92 ? 8.958 -5.092 -12.581 1.00 84.56 92 VAL A O 1
ATOM 735 N N . GLU A 1 93 ? 7.300 -6.017 -11.381 1.00 86.31 93 GLU A N 1
ATOM 736 C CA . GLU A 1 93 ? 7.151 -7.214 -12.216 1.00 86.31 93 GLU A CA 1
ATOM 737 C C . GLU A 1 93 ? 6.767 -6.855 -13.655 1.00 86.31 93 GLU A C 1
ATOM 739 O O . GLU A 1 93 ? 7.342 -7.393 -14.599 1.00 86.31 93 GLU A O 1
ATOM 744 N N . SER A 1 94 ? 5.851 -5.900 -13.842 1.00 82.44 94 SER A N 1
ATOM 745 C CA . SER A 1 94 ? 5.438 -5.451 -15.179 1.00 82.44 94 SER A CA 1
ATOM 746 C C . SER A 1 94 ? 6.588 -4.790 -15.943 1.00 82.44 94 SER A C 1
ATOM 748 O O . SER A 1 94 ? 6.783 -5.053 -17.129 1.00 82.44 94 SER A O 1
ATOM 750 N N . ILE A 1 95 ? 7.375 -3.946 -15.267 1.00 83.62 95 ILE A N 1
ATOM 751 C CA . ILE A 1 95 ? 8.562 -3.314 -15.855 1.00 83.62 95 ILE A CA 1
ATOM 752 C C . ILE A 1 95 ? 9.605 -4.375 -16.208 1.00 83.62 95 ILE A C 1
ATOM 754 O O . ILE A 1 95 ? 10.161 -4.343 -17.303 1.00 83.62 95 ILE A O 1
ATOM 758 N N . GLN A 1 96 ? 9.844 -5.335 -15.315 1.00 86.50 96 GLN A N 1
ATOM 759 C CA . GLN A 1 96 ? 10.789 -6.418 -15.555 1.00 86.50 96 GLN A CA 1
ATOM 760 C C . GLN A 1 96 ? 10.377 -7.267 -16.762 1.00 86.50 96 GLN A C 1
ATOM 762 O O . GLN A 1 96 ? 11.203 -7.523 -17.632 1.00 86.50 96 GLN A O 1
ATOM 767 N N . GLN A 1 97 ? 9.098 -7.631 -16.880 1.00 85.94 97 GLN A N 1
ATOM 768 C CA . GLN A 1 97 ? 8.590 -8.342 -18.056 1.00 85.94 97 GLN A CA 1
ATOM 769 C C . GLN A 1 97 ? 8.761 -7.528 -19.341 1.00 85.94 97 GLN A C 1
ATOM 771 O O . GLN A 1 97 ? 9.143 -8.080 -20.372 1.00 85.94 97 GLN A O 1
ATOM 776 N N . ALA A 1 98 ? 8.519 -6.215 -19.294 1.00 83.50 98 ALA A N 1
ATOM 777 C CA . ALA A 1 98 ? 8.736 -5.346 -20.444 1.00 83.50 98 ALA A CA 1
ATOM 778 C C . ALA A 1 98 ? 10.215 -5.314 -20.867 1.00 83.50 98 ALA A C 1
ATOM 780 O O . ALA A 1 98 ? 10.499 -5.380 -22.065 1.00 83.50 98 ALA A O 1
ATOM 781 N N . PHE A 1 99 ? 11.147 -5.276 -19.908 1.00 85.31 99 PHE A N 1
ATOM 782 C CA . PHE A 1 99 ? 12.581 -5.391 -20.182 1.00 85.31 99 PHE A CA 1
ATOM 783 C C . PHE A 1 99 ? 12.941 -6.751 -20.772 1.00 85.31 99 PHE A C 1
ATOM 785 O O . PHE A 1 99 ? 13.557 -6.788 -21.831 1.00 85.31 99 PHE A O 1
ATOM 792 N N . GLU A 1 100 ? 12.482 -7.856 -20.184 1.00 85.38 100 GLU A N 1
ATOM 793 C CA . GLU A 1 100 ? 12.749 -9.196 -20.720 1.00 85.38 100 GLU A CA 1
ATOM 794 C C . GLU A 1 100 ? 12.208 -9.357 -22.150 1.00 85.38 100 GLU A C 1
ATOM 796 O O . GLU A 1 100 ? 12.852 -9.967 -23.002 1.00 85.38 100 GLU A O 1
ATOM 801 N N . MET A 1 101 ? 11.034 -8.795 -22.453 1.00 84.62 101 MET A N 1
ATOM 802 C CA . MET A 1 101 ? 10.488 -8.787 -23.812 1.00 84.62 101 MET A CA 1
ATOM 803 C C . MET A 1 101 ? 11.320 -7.930 -24.769 1.00 84.62 101 MET A C 1
ATOM 805 O O . MET A 1 101 ? 11.499 -8.309 -25.928 1.00 84.62 101 MET A O 1
ATOM 809 N N . ALA A 1 102 ? 11.800 -6.771 -24.315 1.00 83.75 102 ALA A N 1
ATOM 810 C CA . ALA A 1 102 ? 12.669 -5.908 -25.105 1.00 83.75 102 ALA A CA 1
ATOM 811 C C . ALA A 1 102 ? 14.016 -6.587 -25.389 1.00 83.75 102 ALA A C 1
ATOM 813 O O . ALA A 1 102 ? 14.460 -6.574 -26.532 1.00 83.75 102 ALA A O 1
ATOM 814 N N . GLU A 1 103 ? 14.616 -7.246 -24.397 1.00 82.44 103 GLU A N 1
ATOM 815 C CA . GLU A 1 103 ? 15.865 -8.001 -24.532 1.00 82.44 103 GLU A CA 1
ATOM 816 C C . GLU A 1 103 ? 15.712 -9.184 -25.491 1.00 82.44 103 GLU A C 1
ATOM 818 O O . GLU A 1 103 ? 16.518 -9.340 -26.406 1.00 82.44 103 GLU A O 1
ATOM 823 N N . ARG A 1 104 ? 14.637 -9.973 -25.362 1.00 85.75 104 ARG A N 1
ATOM 824 C CA . ARG A 1 104 ? 14.323 -11.061 -26.305 1.00 85.75 104 ARG A CA 1
ATOM 825 C C . ARG A 1 104 ? 14.214 -10.563 -27.742 1.00 85.75 104 ARG A C 1
ATOM 827 O O . ARG A 1 104 ? 14.756 -11.183 -28.653 1.00 85.75 104 ARG A O 1
ATOM 834 N N . LYS A 1 105 ? 13.547 -9.422 -27.948 1.00 84.38 105 LYS A N 1
ATOM 835 C CA . LYS A 1 105 ? 13.440 -8.789 -29.271 1.00 84.38 105 LYS A CA 1
ATOM 836 C C . LYS A 1 105 ? 14.782 -8.269 -29.775 1.00 84.38 105 LYS A C 1
ATOM 838 O O . LYS A 1 105 ? 15.086 -8.472 -30.944 1.00 84.38 105 LYS A O 1
ATOM 843 N N . LEU A 1 106 ? 15.560 -7.612 -28.917 1.00 85.44 106 LEU A N 1
ATOM 844 C CA . LEU A 1 106 ? 16.851 -7.025 -29.272 1.00 85.44 106 LEU A CA 1
ATOM 845 C C . LEU A 1 106 ? 17.853 -8.100 -29.703 1.00 85.44 106 LEU A C 1
ATOM 847 O O . LEU A 1 106 ? 18.511 -7.946 -30.724 1.00 85.44 106 LEU A O 1
ATOM 851 N N . PHE A 1 107 ? 17.934 -9.199 -28.954 1.00 84.38 107 PHE A N 1
ATOM 852 C CA . PHE A 1 107 ? 18.879 -10.286 -29.216 1.00 84.38 107 PHE A CA 1
ATOM 853 C C . PHE A 1 107 ? 18.314 -11.407 -30.099 1.00 84.38 107 PHE A C 1
ATOM 855 O O . PHE A 1 107 ? 19.037 -12.360 -30.394 1.00 84.38 107 PHE A O 1
ATOM 862 N N . ALA A 1 108 ? 17.053 -11.288 -30.532 1.00 84.31 108 ALA A N 1
ATOM 863 C CA . ALA 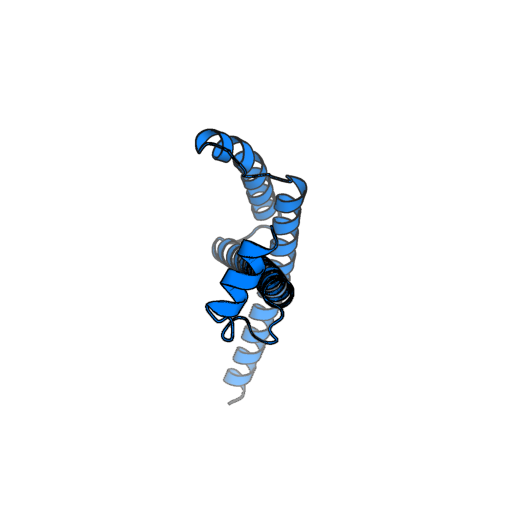A 1 108 ? 16.316 -12.289 -31.307 1.00 84.31 108 ALA A CA 1
ATOM 864 C C . ALA A 1 108 ? 16.343 -13.695 -30.670 1.00 84.31 108 ALA A C 1
ATOM 866 O O . ALA A 1 108 ? 16.576 -14.693 -31.350 1.00 84.31 108 ALA A O 1
ATOM 867 N N . VAL A 1 109 ? 16.116 -13.766 -29.354 1.00 83.50 109 VAL A N 1
ATOM 868 C CA . VAL A 1 109 ? 16.094 -15.015 -28.573 1.00 83.50 109 VAL A CA 1
ATOM 869 C C . VAL A 1 109 ? 14.748 -15.215 -27.882 1.00 83.50 109 VAL A C 1
ATOM 871 O O . VAL A 1 109 ? 14.124 -14.258 -27.426 1.00 83.50 109 VAL A O 1
ATOM 874 N N . ASP A 1 110 ? 14.314 -16.468 -27.742 1.00 78.44 110 ASP A N 1
ATOM 875 C CA . ASP A 1 110 ? 13.065 -16.805 -27.044 1.00 78.44 110 ASP A CA 1
ATOM 876 C C . ASP A 1 110 ? 13.193 -16.689 -25.517 1.00 78.44 110 ASP A C 1
ATOM 878 O O . ASP A 1 110 ? 12.200 -16.465 -24.816 1.00 78.44 110 ASP A O 1
ATOM 882 N N . ASN A 1 111 ? 14.417 -16.793 -24.993 1.00 80.06 111 ASN A N 1
ATOM 883 C CA . ASN A 1 111 ? 14.744 -16.643 -23.582 1.00 80.06 111 ASN A CA 1
ATOM 884 C C . ASN A 1 111 ? 16.019 -15.808 -23.421 1.00 80.06 111 ASN A C 1
ATOM 886 O O . ASN A 1 111 ? 17.029 -16.074 -24.064 1.00 80.06 111 ASN A O 1
ATOM 890 N N . VAL A 1 112 ? 15.997 -14.826 -22.516 1.00 75.69 112 VAL A N 1
ATOM 891 C CA . VAL A 1 112 ? 17.155 -13.960 -22.221 1.00 75.69 112 VAL A CA 1
ATOM 892 C C . VAL A 1 112 ? 18.362 -14.773 -21.730 1.00 75.69 112 VAL A C 1
ATOM 894 O O . VAL A 1 112 ? 19.507 -14.388 -21.939 1.00 75.69 112 VAL A O 1
ATOM 897 N N . LYS A 1 113 ? 18.132 -15.946 -21.128 1.00 79.88 113 LYS A N 1
ATOM 898 C CA . LYS A 1 113 ? 19.213 -16.856 -20.715 1.00 79.88 113 LYS A CA 1
ATOM 899 C C . LYS A 1 113 ? 19.988 -17.469 -21.886 1.00 79.88 113 LYS A C 1
ATOM 901 O O . LYS A 1 113 ? 21.094 -17.949 -21.666 1.00 79.88 113 LYS A O 1
ATOM 906 N N . ASP A 1 114 ? 19.430 -17.422 -23.094 1.00 81.06 114 ASP A N 1
ATOM 907 C CA . ASP A 1 114 ? 20.029 -17.982 -24.307 1.00 81.06 114 ASP A CA 1
ATOM 908 C C . ASP A 1 114 ? 20.810 -16.926 -25.107 1.00 81.06 114 ASP A C 1
ATOM 910 O O . ASP A 1 114 ? 21.264 -17.192 -26.219 1.00 81.06 114 ASP A O 1
ATOM 914 N N . VAL A 1 115 ? 20.985 -15.716 -24.558 1.00 79.56 115 VAL A N 1
ATOM 915 C CA . VAL A 1 115 ? 21.833 -14.686 -25.165 1.00 79.56 115 VAL A CA 1
ATOM 916 C C . VAL A 1 115 ? 23.282 -15.176 -25.184 1.00 79.56 115 VAL A C 1
ATOM 918 O O . VAL A 1 115 ? 23.921 -15.333 -24.143 1.00 79.56 115 VAL A O 1
ATOM 921 N N . THR A 1 116 ? 23.815 -15.403 -26.384 1.00 82.75 116 THR A N 1
ATOM 922 C CA . THR A 1 116 ? 25.224 -15.759 -26.591 1.00 82.75 116 THR A CA 1
ATOM 923 C C . THR A 1 116 ? 26.065 -14.530 -26.952 1.00 82.75 116 THR A C 1
ATOM 925 O O . THR A 1 116 ? 25.535 -13.498 -27.366 1.00 82.75 116 THR A O 1
ATOM 928 N N . LEU A 1 117 ? 27.396 -14.649 -26.866 1.00 79.12 117 LEU A N 1
ATOM 929 C CA . LEU A 1 117 ? 28.332 -13.613 -27.338 1.00 79.12 117 LEU A CA 1
ATOM 930 C C . LEU A 1 117 ? 28.092 -13.227 -28.809 1.00 79.12 117 LEU A C 1
ATOM 932 O O . LEU A 1 117 ? 28.193 -12.055 -29.148 1.00 79.12 117 LEU A O 1
ATOM 936 N N . GLN A 1 118 ? 27.677 -14.172 -29.661 1.00 75.56 118 GLN A N 1
ATOM 937 C CA . GLN A 1 118 ? 27.332 -13.880 -31.058 1.00 75.56 118 GLN A CA 1
ATOM 938 C C . GLN A 1 118 ? 26.075 -13.009 -31.188 1.00 75.56 118 GLN A C 1
ATOM 940 O O . GLN A 1 118 ? 26.019 -12.152 -32.066 1.00 75.56 118 GLN A O 1
ATOM 945 N N . ASN A 1 119 ? 25.072 -13.186 -30.318 1.00 74.56 119 ASN A N 1
ATOM 946 C CA . ASN A 1 119 ? 23.888 -12.318 -30.304 1.00 74.56 119 ASN A CA 1
ATOM 947 C C . ASN A 1 119 ? 24.264 -10.881 -29.917 1.00 74.56 119 ASN A C 1
ATOM 949 O O . ASN A 1 119 ? 23.703 -9.936 -30.464 1.00 74.56 119 ASN A O 1
ATOM 953 N N . ILE A 1 120 ? 25.221 -10.724 -29.000 1.00 76.75 120 ILE A N 1
ATOM 954 C CA . ILE A 1 120 ? 25.719 -9.418 -28.557 1.00 76.75 120 ILE A CA 1
ATOM 955 C C . ILE A 1 120 ? 26.511 -8.737 -29.677 1.00 76.75 120 ILE A C 1
ATOM 957 O O . ILE A 1 120 ? 26.219 -7.589 -30.010 1.00 76.75 120 ILE A O 1
ATOM 961 N N . ASP A 1 121 ? 27.445 -9.455 -30.304 1.00 77.44 121 ASP A N 1
ATOM 962 C CA . ASP A 1 121 ? 28.239 -8.933 -31.419 1.00 77.44 121 ASP A CA 1
ATOM 963 C C . ASP A 1 121 ? 27.347 -8.514 -32.597 1.00 77.44 121 ASP A C 1
ATOM 965 O O . ASP A 1 121 ? 27.538 -7.439 -33.161 1.00 77.44 121 ASP A O 1
ATOM 969 N N . ASN A 1 122 ? 26.313 -9.296 -32.923 1.00 78.50 122 ASN A N 1
ATOM 970 C CA . ASN A 1 122 ? 25.372 -8.952 -33.993 1.00 78.50 122 ASN A CA 1
ATOM 971 C C . ASN A 1 122 ? 24.631 -7.630 -33.733 1.00 78.50 122 ASN A C 1
ATOM 973 O O . ASN A 1 122 ? 24.428 -6.857 -34.662 1.00 78.50 122 ASN A O 1
ATOM 977 N N . VAL A 1 123 ? 24.241 -7.343 -32.488 1.00 77.44 123 VAL A N 1
ATOM 978 C CA . VAL A 1 123 ? 23.542 -6.094 -32.132 1.00 77.44 123 VAL A CA 1
ATOM 979 C C . VAL A 1 123 ? 24.496 -4.894 -32.102 1.00 77.44 123 VAL A C 1
ATOM 981 O O . VAL A 1 123 ? 24.105 -3.787 -32.478 1.00 77.44 123 VAL A O 1
ATOM 984 N N . LEU A 1 124 ? 25.740 -5.097 -31.661 1.00 74.56 124 LEU A N 1
ATOM 985 C CA . LEU A 1 124 ? 26.741 -4.033 -31.535 1.00 74.56 124 LEU A CA 1
ATOM 986 C C . LEU A 1 124 ? 27.430 -3.675 -32.858 1.00 74.56 124 LEU A C 1
ATOM 988 O O . LEU A 1 124 ? 27.873 -2.544 -32.999 1.00 74.56 124 LEU A O 1
ATOM 992 N N . LEU A 1 125 ? 27.524 -4.609 -33.809 1.00 72.31 125 LEU A N 1
ATOM 993 C CA . LEU A 1 125 ? 28.156 -4.390 -35.119 1.00 72.31 125 LEU A CA 1
ATOM 994 C C . LEU A 1 125 ? 27.175 -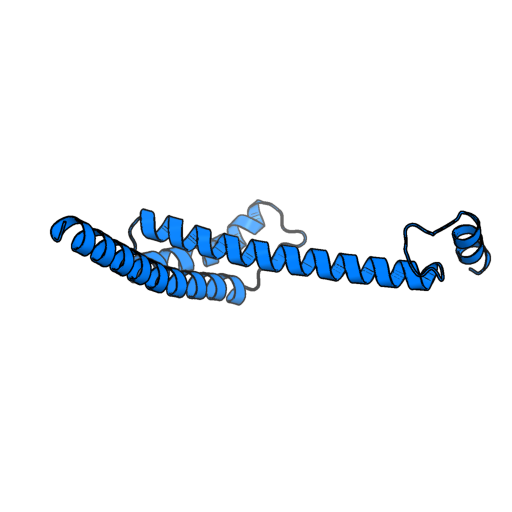3.907 -36.205 1.00 72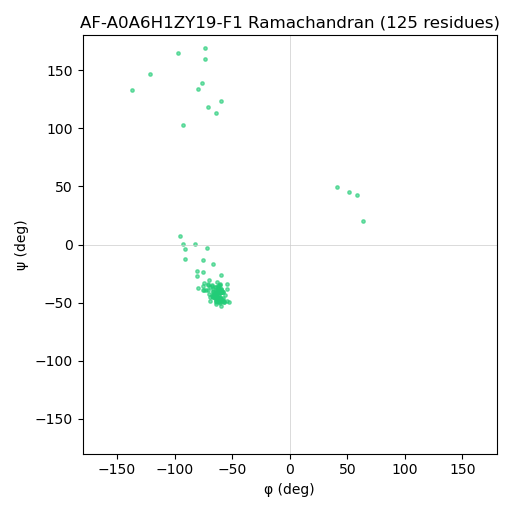.31 125 LEU A C 1
ATOM 996 O O . LEU A 1 125 ? 27.614 -3.500 -37.279 1.00 72.31 125 LEU A O 1
ATOM 1000 N N . LEU A 1 126 ? 25.860 -3.982 -35.954 1.00 59.53 126 LEU A N 1
ATOM 1001 C CA . LEU A 1 126 ? 24.804 -3.462 -36.839 1.00 59.53 126 LEU A CA 1
ATOM 1002 C C . LEU A 1 126 ? 24.405 -2.002 -36.537 1.00 59.53 126 LEU A C 1
ATOM 1004 O O . LEU A 1 126 ? 23.588 -1.447 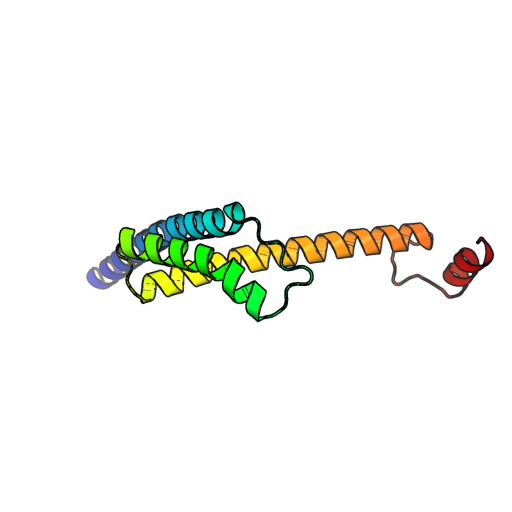-37.275 1.00 59.53 126 LEU A O 1
ATOM 1008 N N . ASN A 1 127 ? 24.971 -1.388 -35.492 1.00 50.84 127 ASN A N 1
ATOM 1009 C CA . ASN A 1 127 ? 24.875 0.047 -35.186 1.00 50.84 127 ASN A CA 1
ATOM 1010 C C . ASN A 1 127 ? 26.223 0.737 -35.414 1.00 50.84 127 A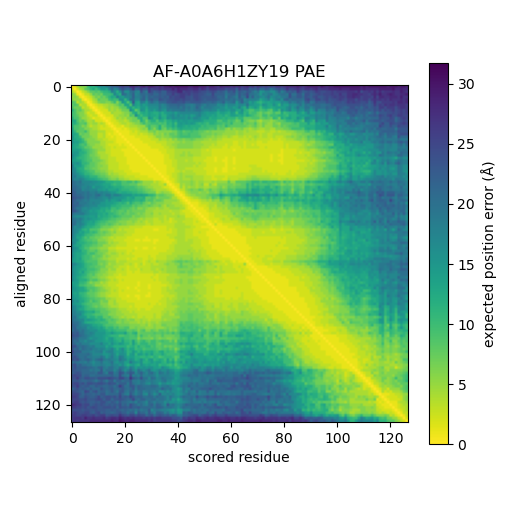SN A C 1
ATOM 1012 O O . ASN A 1 127 ? 26.201 1.941 -35.751 1.00 50.84 127 ASN A O 1
#

Secondary structure (DSSP, 8-state):
-HHHHHHHHHHHHHHHHHHHHHHHHHHHHHHHHHHHT---TT--HHHHHHHHHHHHHHHHHHHHHTT--HHHHHHHHHHHHHHHHHHHHHHHHHHHHHHHHHHHHHHT-SSGGG--HHHHHHHHH--

Organism: NCBI:txid1070528

Sequence (127 aa):
MSIIKNNKKAEKNLTKARDKKCESIAQEIIQIIARHNIDPKNMNHDDMLKVYGPVQKEINKLMKEKGLTISEVNYSWSVVQAVLDVVKNLSVESIQQAFEMAERKLFAVDNVKDVTLQNIDNVLLLN

Foldseek 3Di:
DVVVVVVVVVVVVVVVVLCVLLQVLLVVLVVLVVVLVDDCPPDDPVRVCVSCVVSVVVNVVSCVVSVDDPVSVVVSVVVNVVVVVVVVVVVVVVVVVVVQVVCCVQLVHPGNVPRDPVSVCVNVVVD